Protein AF-A0A5K0W6I0-F1 (afdb_monomer_lite)

Sequence (90 aa):
ALAFDIEYARWLDEHNRQINELRGAVNTHASDNDLRGIVDGIMAHYDEIFRLKGIAAKADVFHVLSGMWKTPAERCFLWLGGFRSSELLK

Organism: NCBI:txid210225

Foldseek 3Di:
DVVLLVVLVVLVVVLVVLVVVLVVCVVVVHDPVVNVVSVVVSVVSVVVNVVSLVVVCVVPVCCSLPNPSDDPVLSVQQDPVGGNCVVVVD

Radius of gyration: 15.57 Å; chains: 1; bounding box: 34×33×38 Å

Structure (mmCIF, N/CA/C/O backbone):
data_AF-A0A5K0W6I0-F1
#
_entry.id   AF-A0A5K0W6I0-F1
#
loop_
_atom_site.group_PDB
_atom_site.id
_atom_site.type_symbol
_atom_site.label_atom_id
_atom_site.label_alt_id
_atom_site.label_comp_id
_atom_site.label_asym_id
_atom_site.label_entity_id
_atom_site.label_seq_id
_atom_site.pdbx_PDB_ins_code
_atom_site.Cartn_x
_atom_site.Cartn_y
_a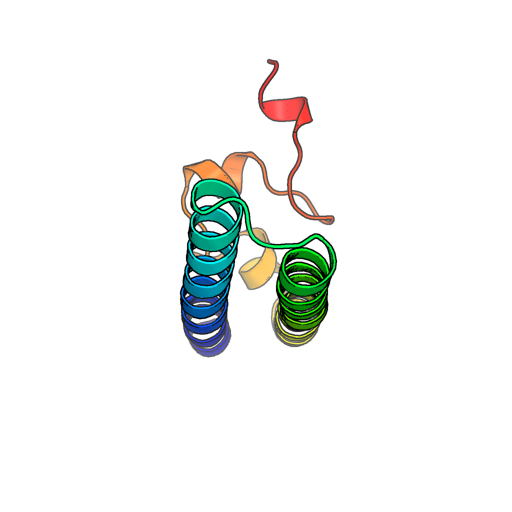tom_site.Cartn_z
_atom_site.occupancy
_atom_site.B_iso_or_equiv
_atom_site.auth_seq_id
_atom_site.auth_comp_id
_atom_site.auth_asym_id
_atom_site.auth_atom_id
_atom_site.pdbx_PDB_model_num
ATOM 1 N N . ALA A 1 1 ? -7.079 -4.224 15.882 1.00 66.19 1 ALA A N 1
ATOM 2 C CA . ALA A 1 1 ? -5.929 -3.314 15.744 1.00 66.19 1 ALA A CA 1
ATOM 3 C C . ALA A 1 1 ? -4.664 -4.075 15.342 1.00 66.19 1 ALA A C 1
ATOM 5 O O . ALA A 1 1 ? -4.394 -4.163 14.157 1.00 66.19 1 ALA A O 1
ATOM 6 N N . LEU A 1 2 ? -3.990 -4.763 16.274 1.00 79.06 2 LEU A N 1
ATOM 7 C CA . LEU A 1 2 ? -2.669 -5.373 16.035 1.00 79.06 2 LEU A CA 1
ATOM 8 C C . LEU A 1 2 ? -2.572 -6.291 14.796 1.00 79.06 2 LEU A C 1
ATOM 10 O O . LEU A 1 2 ? -1.574 -6.259 14.089 1.00 79.06 2 LEU A O 1
ATOM 14 N N . ALA A 1 3 ? -3.610 -7.084 14.505 1.00 88.12 3 ALA A N 1
ATOM 15 C CA . ALA A 1 3 ? -3.615 -7.963 13.333 1.00 88.12 3 ALA A CA 1
ATOM 16 C C . ALA A 1 3 ? -3.556 -7.190 12.001 1.00 88.12 3 ALA A C 1
A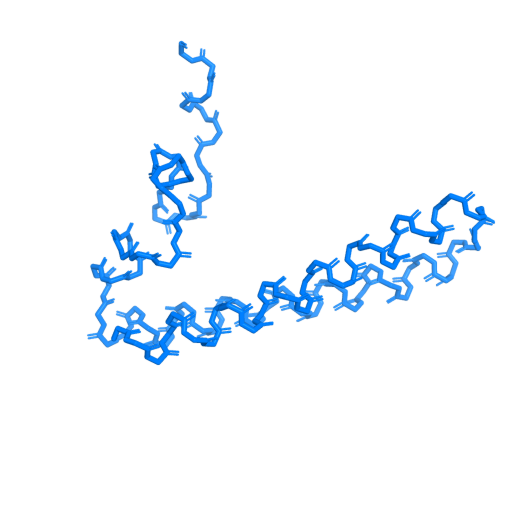TOM 18 O O . ALA A 1 3 ? -2.818 -7.583 11.107 1.00 88.12 3 ALA A O 1
ATOM 19 N N . PHE A 1 4 ? -4.289 -6.079 11.874 1.00 90.94 4 PHE A N 1
ATOM 20 C CA . PHE A 1 4 ? -4.246 -5.258 10.662 1.00 90.94 4 PHE A CA 1
ATOM 21 C C . PHE A 1 4 ? -2.885 -4.578 10.507 1.00 90.94 4 PHE A C 1
ATOM 23 O O . PHE A 1 4 ? -2.332 -4.606 9.415 1.00 90.94 4 PHE A O 1
ATOM 30 N N . ASP A 1 5 ? -2.325 -4.039 11.593 1.00 92.19 5 ASP A N 1
ATOM 31 C CA . ASP A 1 5 ? -1.007 -3.394 11.570 1.00 92.19 5 ASP A CA 1
ATOM 32 C C . ASP A 1 5 ? 0.090 -4.366 11.088 1.00 92.19 5 ASP A C 1
ATOM 34 O O . ASP A 1 5 ? 0.934 -3.996 10.272 1.00 92.19 5 ASP A O 1
ATOM 38 N N . ILE A 1 6 ? 0.050 -5.627 11.542 1.00 93.38 6 ILE A N 1
ATOM 39 C CA . ILE A 1 6 ? 1.000 -6.676 11.132 1.00 93.38 6 ILE A CA 1
ATOM 40 C C . ILE A 1 6 ? 0.832 -7.037 9.652 1.00 93.38 6 ILE A C 1
ATOM 42 O O . ILE A 1 6 ? 1.821 -7.084 8.920 1.00 93.38 6 ILE A O 1
ATOM 46 N N . GLU A 1 7 ? -0.397 -7.297 9.196 1.00 94.38 7 GLU A N 1
ATOM 47 C CA . GLU A 1 7 ? -0.631 -7.645 7.788 1.00 94.38 7 GLU A CA 1
ATOM 48 C C . GLU A 1 7 ? -0.338 -6.462 6.856 1.00 94.38 7 GLU A C 1
ATOM 50 O O . GLU A 1 7 ? 0.201 -6.650 5.768 1.00 94.38 7 GLU A O 1
ATOM 55 N N . TYR A 1 8 ? -0.609 -5.231 7.299 1.00 93.62 8 TYR A N 1
ATOM 56 C CA . TYR A 1 8 ? -0.235 -4.023 6.571 1.00 93.62 8 TYR A CA 1
ATOM 57 C C . TYR A 1 8 ? 1.283 -3.892 6.424 1.00 93.62 8 TYR A C 1
ATOM 59 O O . TYR A 1 8 ? 1.760 -3.593 5.331 1.00 93.62 8 TYR A O 1
ATOM 67 N N . ALA A 1 9 ? 2.046 -4.134 7.495 1.00 94.44 9 ALA A N 1
ATOM 68 C CA . ALA A 1 9 ? 3.505 -4.085 7.444 1.00 94.44 9 ALA A CA 1
ATOM 69 C C . ALA A 1 9 ? 4.067 -5.101 6.437 1.00 94.44 9 ALA A C 1
ATOM 71 O O . ALA A 1 9 ? 4.874 -4.737 5.587 1.00 94.44 9 ALA A O 1
ATOM 72 N N . ARG A 1 10 ? 3.562 -6.342 6.450 1.00 95.69 10 ARG A N 1
ATOM 73 C CA . ARG A 1 10 ? 3.947 -7.366 5.463 1.00 95.69 10 ARG A CA 1
ATOM 74 C C . ARG A 1 10 ? 3.588 -6.966 4.037 1.00 95.69 10 ARG A C 1
ATOM 76 O O . ARG A 1 10 ? 4.395 -7.136 3.127 1.00 95.69 10 ARG A O 1
ATOM 83 N N . TRP A 1 11 ? 2.382 -6.432 3.840 1.00 96.31 11 TRP A N 1
ATOM 84 C CA . TRP A 1 11 ? 1.949 -5.940 2.536 1.00 96.31 11 TRP A CA 1
ATOM 85 C C . TRP A 1 11 ? 2.872 -4.824 2.028 1.00 96.31 11 TRP A C 1
ATOM 87 O O . TRP A 1 11 ? 3.232 -4.818 0.849 1.00 96.31 11 TRP A O 1
ATOM 97 N N . LEU A 1 12 ? 3.281 -3.912 2.917 1.00 95.00 12 LEU A N 1
ATOM 98 C CA . LEU A 1 12 ? 4.173 -2.798 2.608 1.00 95.00 12 LEU A CA 1
ATOM 99 C C . LEU A 1 12 ? 5.585 -3.274 2.247 1.00 95.00 12 LEU A C 1
ATOM 101 O O . LEU A 1 12 ? 6.164 -2.754 1.294 1.00 95.00 12 LEU A O 1
ATOM 105 N N . ASP A 1 13 ? 6.124 -4.260 2.963 1.00 96.88 13 ASP A N 1
ATOM 106 C CA . ASP A 1 13 ? 7.431 -4.853 2.661 1.00 96.88 13 ASP A CA 1
ATOM 107 C C . ASP A 1 13 ? 7.447 -5.487 1.265 1.00 96.88 13 ASP A C 1
ATOM 109 O O . ASP A 1 13 ? 8.347 -5.216 0.465 1.00 96.88 13 ASP A O 1
ATOM 113 N N . GLU A 1 14 ? 6.412 -6.261 0.932 1.00 97.50 14 GLU A N 1
ATOM 114 C CA . GLU A 1 14 ? 6.274 -6.868 -0.393 1.00 97.50 14 GLU A CA 1
ATOM 115 C C . GLU A 1 14 ? 6.069 -5.810 -1.485 1.00 97.50 14 GLU A C 1
ATOM 117 O O . GLU A 1 14 ? 6.705 -5.867 -2.538 1.00 97.50 14 GLU A O 1
ATOM 122 N N . HIS A 1 15 ? 5.259 -4.782 -1.219 1.00 96.44 15 HIS A N 1
ATOM 123 C CA . HIS A 1 15 ? 5.082 -3.674 -2.153 1.00 96.44 15 HIS A CA 1
ATOM 124 C C . HIS A 1 15 ? 6.413 -2.954 -2.421 1.00 96.44 15 HIS A C 1
ATOM 126 O O . HIS A 1 15 ? 6.775 -2.715 -3.572 1.00 96.44 15 HIS A O 1
ATOM 132 N N . ASN A 1 16 ? 7.198 -2.665 -1.379 1.00 96.94 16 ASN A N 1
ATOM 133 C CA . ASN A 1 16 ? 8.522 -2.059 -1.521 1.00 96.94 16 ASN A CA 1
ATOM 134 C C . ASN A 1 16 ? 9.480 -2.946 -2.329 1.00 96.94 16 ASN A C 1
ATOM 136 O O . ASN A 1 16 ? 10.244 -2.427 -3.148 1.00 96.94 16 ASN A O 1
ATOM 140 N N . ARG A 1 17 ? 9.429 -4.271 -2.137 1.00 97.88 17 ARG A N 1
ATOM 141 C CA . ARG A 1 17 ? 10.204 -5.235 -2.929 1.00 97.88 17 ARG A CA 1
ATOM 142 C C . ARG A 1 17 ? 9.863 -5.124 -4.416 1.00 97.88 17 ARG A C 1
ATOM 144 O O . ARG A 1 17 ? 10.774 -4.946 -5.222 1.00 97.88 17 ARG A O 1
ATOM 151 N N . GLN A 1 18 ? 8.578 -5.152 -4.768 1.00 97.31 18 GLN A N 1
ATOM 152 C CA . GLN A 1 18 ? 8.117 -5.051 -6.157 1.00 97.31 18 GLN A CA 1
ATOM 153 C C . GLN A 1 18 ? 8.445 -3.688 -6.793 1.00 97.31 18 GLN A C 1
ATOM 155 O O . GLN A 1 18 ? 8.852 -3.617 -7.951 1.00 97.31 18 GLN A O 1
ATOM 160 N N . ILE A 1 19 ? 8.338 -2.589 -6.039 1.00 97.69 19 ILE A N 1
ATOM 161 C CA . ILE A 1 19 ? 8.731 -1.256 -6.523 1.00 97.69 19 ILE A CA 1
ATOM 162 C C . ILE A 1 19 ? 10.238 -1.187 -6.799 1.00 97.69 19 ILE A C 1
ATOM 164 O O . ILE A 1 19 ? 10.661 -0.580 -7.784 1.00 97.69 19 ILE A O 1
ATOM 168 N N . ASN A 1 20 ? 11.064 -1.805 -5.954 1.00 98.00 20 ASN A N 1
ATOM 169 C CA . ASN A 1 20 ? 12.506 -1.873 -6.186 1.00 98.00 20 ASN A CA 1
ATOM 170 C C . ASN A 1 20 ? 12.856 -2.760 -7.388 1.00 98.00 20 ASN A C 1
ATOM 172 O O . ASN A 1 20 ? 13.757 -2.409 -8.147 1.00 98.00 20 ASN A O 1
ATOM 176 N N . GLU A 1 21 ? 12.120 -3.851 -7.597 1.00 97.75 21 GLU A N 1
ATOM 177 C CA . GLU A 1 21 ? 12.225 -4.698 -8.789 1.00 97.75 21 GLU A CA 1
ATOM 178 C C . GLU A 1 21 ? 11.908 -3.907 -10.067 1.00 97.75 21 GLU A C 1
ATOM 180 O O . GLU A 1 21 ? 12.724 -3.879 -10.988 1.00 97.75 21 GLU A O 1
ATOM 185 N N . LEU A 1 22 ? 10.797 -3.159 -10.083 1.00 98.06 22 LEU A N 1
ATOM 186 C CA . LEU A 1 22 ? 10.430 -2.288 -11.203 1.00 98.06 22 LEU A CA 1
ATOM 187 C C . LEU A 1 22 ? 11.501 -1.224 -11.478 1.00 98.06 22 LEU A C 1
ATOM 189 O O . LEU A 1 22 ? 11.897 -1.025 -12.625 1.00 98.06 22 LEU A O 1
ATOM 193 N N . ARG A 1 23 ? 12.002 -0.552 -10.433 1.00 98.12 23 ARG A N 1
ATOM 194 C CA . ARG A 1 23 ? 13.100 0.422 -10.562 1.00 98.12 23 ARG A CA 1
ATOM 195 C C . ARG A 1 23 ? 14.345 -0.221 -11.168 1.00 98.12 23 ARG A C 1
ATOM 197 O O . ARG A 1 23 ? 14.970 0.380 -12.036 1.00 98.12 23 ARG A O 1
ATOM 204 N N . GLY A 1 24 ? 14.693 -1.429 -10.725 1.00 98.25 24 GLY A N 1
ATOM 205 C CA . GLY A 1 24 ? 15.799 -2.207 -11.275 1.00 98.25 24 GLY A CA 1
ATOM 206 C C . GLY A 1 24 ? 15.616 -2.485 -12.765 1.00 98.25 24 GLY A C 1
ATOM 207 O O . GLY A 1 24 ? 16.494 -2.144 -13.551 1.00 98.25 24 GLY A O 1
ATOM 208 N N . ALA A 1 25 ? 14.453 -3.012 -13.154 1.00 97.81 25 ALA A N 1
ATOM 209 C CA . ALA A 1 25 ? 14.128 -3.331 -14.542 1.00 97.81 25 ALA A CA 1
ATOM 210 C C . ALA A 1 25 ? 14.159 -2.096 -15.460 1.00 97.81 25 ALA A C 1
ATOM 212 O O . ALA A 1 25 ? 14.697 -2.153 -16.566 1.00 97.81 25 ALA A O 1
ATOM 213 N N . VAL A 1 26 ? 13.645 -0.954 -14.989 1.00 97.75 26 VAL A N 1
ATOM 214 C CA . VAL A 1 26 ? 13.726 0.323 -15.717 1.00 97.75 26 VAL A CA 1
ATOM 215 C C . VAL A 1 26 ? 15.182 0.760 -15.891 1.00 97.75 26 VAL A C 1
ATOM 217 O O . VAL A 1 26 ? 15.584 1.127 -16.994 1.00 97.75 26 VAL A O 1
ATOM 220 N N . ASN A 1 27 ? 15.990 0.681 -14.831 1.00 97.94 27 ASN A N 1
ATOM 221 C CA . ASN A 1 27 ? 17.400 1.077 -14.871 1.00 97.94 27 ASN A CA 1
ATOM 222 C C . ASN A 1 27 ? 18.249 0.189 -15.793 1.00 97.94 27 ASN A C 1
ATOM 224 O O . ASN A 1 27 ? 19.254 0.654 -16.324 1.00 97.94 27 ASN A O 1
ATOM 228 N N . THR A 1 28 ? 17.866 -1.074 -15.994 1.00 97.75 28 THR A N 1
ATOM 229 C CA . THR A 1 28 ? 18.545 -1.989 -16.925 1.00 97.75 28 THR A CA 1
ATOM 230 C C . THR A 1 28 ? 17.961 -1.961 -18.336 1.00 97.75 28 THR A C 1
ATOM 232 O O . THR A 1 28 ? 18.342 -2.798 -19.149 1.00 97.75 28 THR A O 1
ATOM 235 N N . HIS A 1 29 ? 17.042 -1.036 -18.635 1.00 96.50 29 HIS A N 1
ATOM 236 C CA . HIS A 1 29 ? 16.343 -0.961 -19.921 1.00 96.50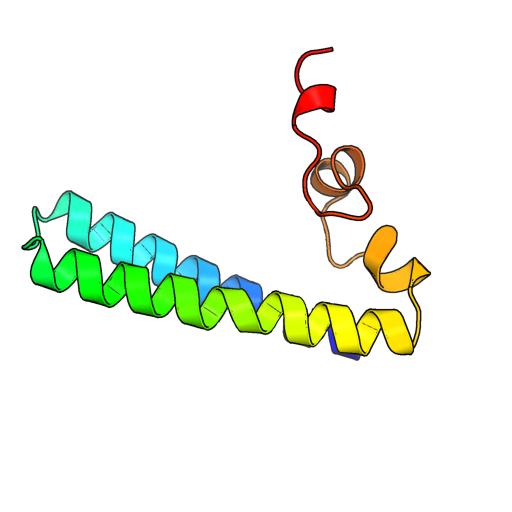 29 HIS A CA 1
ATOM 237 C C . HIS A 1 29 ? 15.690 -2.298 -20.322 1.00 96.50 29 HIS A C 1
ATOM 239 O O . HIS A 1 29 ? 15.837 -2.755 -21.456 1.00 96.50 29 HIS A O 1
ATOM 245 N N . ALA A 1 30 ? 14.999 -2.943 -19.373 1.00 97.19 30 ALA A N 1
ATOM 246 C CA . ALA A 1 30 ? 14.237 -4.163 -19.628 1.00 97.19 30 ALA A CA 1
ATOM 247 C C . ALA A 1 30 ? 13.172 -3.952 -20.719 1.00 97.19 30 ALA A C 1
ATOM 249 O O . ALA A 1 30 ? 12.749 -2.824 -20.986 1.00 97.19 30 ALA A O 1
ATOM 250 N N . SER A 1 31 ? 12.735 -5.044 -21.349 1.00 97.62 31 SER A N 1
ATOM 251 C CA . SER A 1 31 ? 11.741 -4.965 -22.418 1.00 97.62 31 SER A CA 1
ATOM 252 C C . SER A 1 31 ? 10.370 -4.535 -21.888 1.00 97.62 31 SER A C 1
ATOM 254 O O . SER A 1 31 ? 10.028 -4.791 -20.732 1.00 97.62 31 SER A O 1
ATOM 256 N N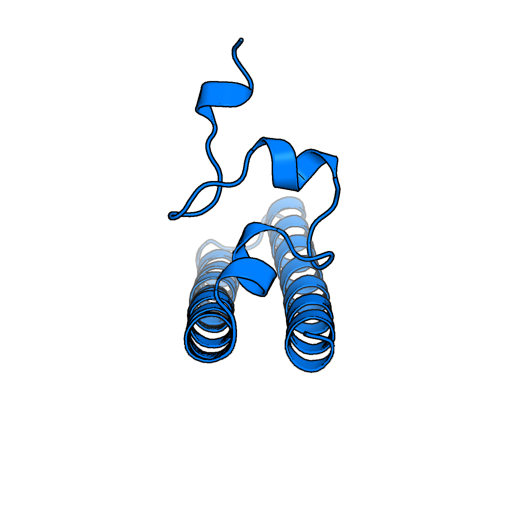 . ASP A 1 32 ? 9.539 -3.947 -22.752 1.00 97.25 32 ASP A N 1
ATOM 257 C CA . ASP A 1 32 ? 8.166 -3.563 -22.394 1.00 97.25 32 ASP A CA 1
ATOM 258 C C . ASP A 1 32 ? 7.339 -4.746 -21.868 1.00 97.25 32 ASP A C 1
ATOM 260 O O . ASP A 1 32 ? 6.481 -4.560 -21.007 1.00 97.25 32 ASP A O 1
ATOM 264 N N . ASN A 1 33 ? 7.606 -5.963 -22.354 1.00 97.06 33 ASN A N 1
ATOM 265 C CA . ASN A 1 33 ? 6.939 -7.174 -21.881 1.00 97.06 33 ASN A CA 1
ATOM 266 C C . ASN A 1 33 ? 7.329 -7.514 -20.437 1.00 97.06 33 ASN A C 1
ATOM 268 O O . ASN A 1 33 ? 6.456 -7.844 -19.635 1.00 97.06 33 ASN A O 1
ATOM 272 N N . ASP A 1 34 ? 8.612 -7.389 -20.090 1.00 94.88 34 ASP A N 1
ATOM 273 C CA . ASP A 1 34 ? 9.089 -7.633 -18.724 1.00 94.88 34 ASP A CA 1
ATOM 274 C C . ASP A 1 34 ? 8.533 -6.573 -17.765 1.00 94.88 34 ASP A C 1
ATOM 276 O O . ASP A 1 34 ? 8.011 -6.894 -16.696 1.00 94.88 34 ASP A O 1
ATOM 280 N N . LEU A 1 35 ? 8.567 -5.303 -18.184 1.00 97.81 35 LEU A N 1
ATOM 281 C CA . LEU A 1 35 ? 7.993 -4.194 -17.423 1.00 97.81 35 LEU A CA 1
ATOM 282 C C . LEU A 1 35 ? 6.486 -4.376 -17.214 1.00 97.81 35 LEU A C 1
ATOM 284 O O . LEU A 1 35 ? 5.992 -4.145 -16.110 1.00 97.81 35 LEU A O 1
ATOM 288 N N . ARG A 1 36 ? 5.757 -4.821 -18.246 1.00 97.75 36 ARG A N 1
ATOM 289 C CA . ARG A 1 36 ? 4.324 -5.121 -18.152 1.00 97.75 36 ARG A CA 1
ATOM 290 C C . ARG A 1 36 ? 4.051 -6.187 -17.098 1.00 97.75 36 ARG A C 1
ATOM 292 O O . ARG A 1 36 ? 3.197 -5.963 -16.251 1.00 97.75 36 ARG A O 1
ATOM 299 N N . GLY A 1 37 ? 4.804 -7.288 -17.108 1.00 97.50 37 GLY A N 1
ATOM 300 C CA . GLY A 1 37 ? 4.642 -8.365 -16.129 1.00 97.50 37 GLY A CA 1
ATOM 301 C C . GLY A 1 37 ? 4.833 -7.894 -14.684 1.00 97.50 37 GLY A C 1
ATOM 302 O O . GLY A 1 37 ? 4.024 -8.222 -13.817 1.00 97.50 37 GLY A O 1
ATOM 303 N N . ILE A 1 38 ? 5.854 -7.067 -14.429 1.00 97.12 38 ILE A N 1
ATOM 304 C CA . ILE A 1 38 ? 6.102 -6.498 -13.094 1.00 97.12 38 ILE A CA 1
ATOM 305 C C . ILE A 1 38 ? 4.957 -5.562 -12.681 1.00 97.12 38 ILE A C 1
ATOM 307 O O . ILE A 1 38 ? 4.463 -5.644 -11.556 1.00 97.12 38 ILE A O 1
ATOM 311 N N . VAL A 1 39 ? 4.511 -4.683 -13.585 1.00 97.56 39 VAL A N 1
ATOM 312 C CA . VAL A 1 39 ? 3.401 -3.753 -13.320 1.00 97.56 39 VAL A CA 1
ATOM 313 C C . VAL A 1 39 ? 2.106 -4.505 -13.030 1.00 97.56 39 VAL A C 1
ATOM 315 O O . VAL A 1 39 ? 1.429 -4.176 -12.060 1.00 97.56 39 VAL A O 1
ATOM 318 N N . ASP A 1 40 ? 1.780 -5.531 -13.812 1.00 97.38 40 ASP A N 1
ATOM 319 C CA . ASP A 1 40 ? 0.576 -6.338 -13.605 1.00 97.38 40 ASP A CA 1
ATOM 320 C C . ASP A 1 40 ? 0.621 -7.049 -12.239 1.00 97.38 40 ASP A C 1
ATOM 322 O O . ASP A 1 40 ? -0.380 -7.075 -11.519 1.00 97.38 40 ASP A O 1
ATOM 326 N N . GLY A 1 41 ? 1.798 -7.535 -11.825 1.00 96.62 41 GLY A N 1
ATOM 327 C CA . GLY A 1 41 ? 2.019 -8.090 -10.487 1.00 96.62 41 GLY A CA 1
ATOM 328 C C . GLY A 1 41 ? 1.813 -7.069 -9.361 1.00 96.62 41 GLY A C 1
ATOM 329 O O . GLY A 1 41 ? 1.148 -7.373 -8.368 1.00 96.62 41 GLY A O 1
ATOM 330 N N . ILE A 1 42 ? 2.318 -5.841 -9.528 1.00 97.06 42 ILE A N 1
ATOM 331 C CA . ILE A 1 42 ? 2.106 -4.743 -8.570 1.00 97.06 42 ILE A CA 1
ATOM 332 C C . ILE A 1 42 ? 0.622 -4.387 -8.471 1.00 97.06 42 ILE A C 1
ATOM 334 O O . ILE A 1 42 ? 0.111 -4.200 -7.367 1.00 97.06 42 ILE A O 1
ATOM 338 N N . MET A 1 43 ? -0.075 -4.297 -9.606 1.00 95.56 43 MET A N 1
ATOM 339 C CA . MET A 1 43 ? -1.502 -3.970 -9.644 1.00 95.56 43 MET A CA 1
ATOM 340 C C . MET A 1 43 ? -2.338 -5.045 -8.947 1.00 95.56 43 MET A C 1
ATOM 342 O O . MET A 1 43 ? -3.191 -4.705 -8.131 1.00 95.56 43 MET A O 1
ATOM 346 N N . ALA A 1 44 ? -2.042 -6.326 -9.180 1.00 95.31 44 ALA A N 1
ATOM 347 C CA . ALA A 1 44 ? -2.706 -7.429 -8.489 1.00 95.31 44 ALA A CA 1
ATOM 348 C C . ALA A 1 44 ? -2.435 -7.418 -6.971 1.00 95.31 44 ALA A C 1
ATOM 350 O O . ALA A 1 44 ? -3.348 -7.623 -6.172 1.00 95.31 44 ALA A O 1
ATOM 351 N N . HIS A 1 45 ? -1.198 -7.126 -6.549 1.00 95.81 45 HIS A N 1
ATOM 352 C CA . HIS A 1 45 ? -0.861 -6.965 -5.126 1.00 95.81 45 HIS A CA 1
ATOM 353 C C . HIS A 1 45 ? -1.578 -5.766 -4.489 1.00 95.81 45 HIS A C 1
ATOM 355 O O . HIS A 1 45 ? -1.887 -5.769 -3.295 1.00 95.81 45 HIS A O 1
ATOM 361 N N . TYR A 1 46 ? -1.881 -4.734 -5.277 1.00 92.69 46 TYR A N 1
ATOM 362 C CA . TYR A 1 46 ? -2.580 -3.545 -4.802 1.00 92.69 46 TYR A CA 1
ATOM 363 C C . TYR A 1 46 ? -4.034 -3.829 -4.405 1.00 92.69 46 TYR A C 1
ATOM 365 O O . TYR A 1 46 ? -4.529 -3.220 -3.461 1.00 92.69 46 TYR A O 1
ATOM 373 N N . ASP A 1 47 ? -4.707 -4.795 -5.030 1.00 92.69 47 ASP A N 1
ATOM 374 C CA . ASP A 1 47 ? -6.072 -5.177 -4.639 1.00 92.69 47 ASP A CA 1
ATOM 375 C C . ASP A 1 47 ? -6.136 -5.734 -3.204 1.00 92.69 47 ASP A C 1
ATOM 377 O O . ASP A 1 47 ? -7.117 -5.529 -2.475 1.00 92.69 47 ASP A O 1
ATOM 381 N N . GLU A 1 48 ? -5.054 -6.365 -2.746 1.00 93.56 48 GLU A N 1
ATOM 382 C CA . GLU A 1 48 ? -4.983 -6.975 -1.421 1.00 93.56 48 GLU A CA 1
ATOM 383 C C . GLU A 1 48 ? -5.076 -5.940 -0.291 1.00 93.56 48 GLU A C 1
ATOM 385 O O . GLU A 1 48 ? -5.727 -6.189 0.730 1.00 93.56 48 GLU A O 1
ATOM 390 N N . ILE A 1 49 ? -4.529 -4.729 -0.474 1.00 91.56 49 ILE A N 1
ATOM 391 C CA . ILE A 1 49 ? -4.626 -3.693 0.565 1.00 91.56 49 ILE A CA 1
ATOM 392 C C . ILE A 1 49 ? -6.067 -3.235 0.786 1.00 91.56 49 ILE A C 1
ATOM 394 O O . ILE A 1 49 ? -6.461 -2.930 1.916 1.00 91.56 49 ILE A O 1
ATOM 398 N N . PHE A 1 50 ? -6.880 -3.202 -0.271 1.00 90.56 50 PHE A N 1
ATOM 399 C CA . PHE A 1 50 ? -8.289 -2.840 -0.168 1.00 90.56 50 PHE A CA 1
ATOM 400 C C . PHE A 1 50 ? -9.080 -3.931 0.540 1.00 90.56 50 PHE A C 1
ATOM 402 O O . PHE A 1 50 ? -9.928 -3.620 1.380 1.00 90.56 50 PHE A O 1
ATOM 409 N N . ARG A 1 51 ? -8.755 -5.203 0.282 1.00 93.06 51 ARG A N 1
ATOM 410 C CA . ARG A 1 51 ? -9.333 -6.338 1.007 1.00 93.06 51 ARG A CA 1
ATOM 411 C C . ARG A 1 51 ? -9.009 -6.268 2.502 1.00 93.06 51 ARG A C 1
ATOM 413 O O . ARG A 1 51 ? -9.926 -6.348 3.323 1.00 93.06 51 ARG A O 1
ATOM 420 N N . LEU A 1 52 ? -7.738 -6.054 2.860 1.00 92.88 52 LEU A N 1
ATOM 421 C CA . LEU A 1 52 ? -7.287 -5.916 4.252 1.00 92.88 52 LEU A CA 1
ATOM 422 C C . LEU A 1 52 ? -7.980 -4.745 4.960 1.00 92.88 52 LEU A C 1
ATOM 424 O O . LEU A 1 52 ? -8.540 -4.921 6.046 1.00 92.88 52 LEU A O 1
ATOM 428 N N . LYS A 1 53 ? -8.019 -3.567 4.323 1.00 90.62 53 LYS A N 1
ATOM 429 C CA . LYS A 1 53 ? -8.737 -2.391 4.842 1.00 90.62 53 LYS A CA 1
ATOM 430 C C . LYS A 1 53 ? -10.231 -2.651 4.997 1.00 90.62 53 LYS A C 1
ATOM 432 O O . LYS A 1 53 ? -10.808 -2.227 5.991 1.00 90.62 53 LYS A O 1
ATOM 437 N N . GLY A 1 54 ? -10.858 -3.358 4.058 1.00 92.00 54 GLY A N 1
ATOM 438 C CA . GLY A 1 54 ? -12.278 -3.702 4.120 1.00 92.00 54 GLY A CA 1
ATOM 439 C C . GLY A 1 54 ? -12.616 -4.613 5.303 1.00 92.00 54 GLY A C 1
ATOM 440 O O . GLY A 1 54 ? -13.624 -4.401 5.974 1.00 92.00 54 GLY A O 1
ATOM 441 N N . ILE A 1 55 ? -11.764 -5.598 5.599 1.00 93.00 55 ILE A N 1
ATOM 442 C CA . ILE A 1 55 ? -11.912 -6.462 6.781 1.00 93.00 55 ILE A CA 1
ATOM 443 C C . ILE A 1 55 ? -11.713 -5.649 8.063 1.00 93.00 55 ILE A C 1
ATOM 445 O O . ILE A 1 55 ? -12.543 -5.722 8.968 1.00 93.00 55 ILE A O 1
ATOM 449 N N . ALA A 1 56 ? -10.651 -4.844 8.125 1.00 91.88 56 ALA A N 1
ATOM 450 C CA . ALA A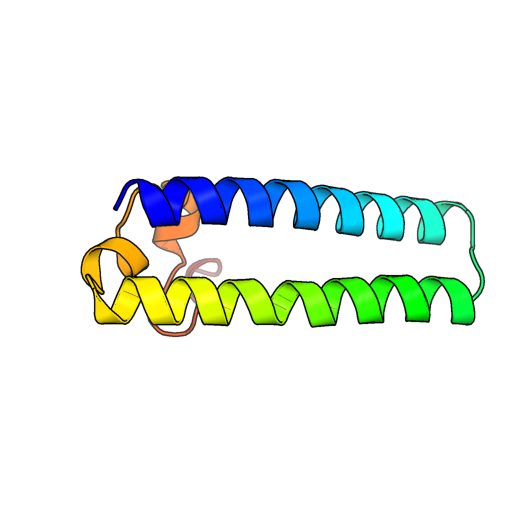 1 56 ? -10.356 -4.020 9.289 1.00 91.88 56 ALA A CA 1
ATOM 451 C C . ALA A 1 56 ? -11.458 -2.986 9.558 1.00 91.88 56 ALA A C 1
ATOM 453 O O . ALA A 1 56 ? -11.875 -2.844 10.700 1.00 91.88 56 ALA A O 1
ATOM 454 N N . ALA A 1 57 ? -12.002 -2.339 8.523 1.00 91.19 57 ALA A N 1
ATOM 455 C CA . ALA A 1 57 ? -13.057 -1.338 8.659 1.00 91.19 57 ALA A CA 1
ATOM 456 C C . ALA A 1 57 ? -14.383 -1.932 9.152 1.00 91.19 57 ALA A C 1
ATOM 458 O O . ALA A 1 57 ? -15.093 -1.281 9.914 1.00 91.19 57 ALA A O 1
ATOM 459 N N . LYS A 1 58 ? -14.707 -3.174 8.757 1.00 91.88 58 LYS A N 1
ATOM 460 C CA . LYS A 1 58 ? -15.873 -3.906 9.286 1.00 91.88 58 LYS A CA 1
ATOM 461 C C . LYS A 1 58 ? -15.747 -4.201 10.782 1.00 91.88 58 LYS A C 1
ATOM 463 O O . LYS A 1 58 ? -16.768 -4.322 11.450 1.00 91.88 58 LYS A O 1
ATOM 468 N N . ALA A 1 59 ? -14.523 -4.347 11.288 1.00 91.50 59 ALA A N 1
ATOM 469 C CA . ALA A 1 59 ? -14.262 -4.580 12.704 1.00 91.50 59 ALA A CA 1
ATOM 470 C C . ALA A 1 59 ? -14.152 -3.266 13.496 1.00 91.50 59 ALA A C 1
ATOM 472 O O . ALA A 1 59 ? -14.737 -3.143 14.566 1.00 91.50 59 ALA A O 1
ATOM 473 N N . ASP A 1 60 ? -13.395 -2.301 12.974 1.00 90.50 60 ASP A N 1
ATOM 474 C CA . ASP A 1 60 ? 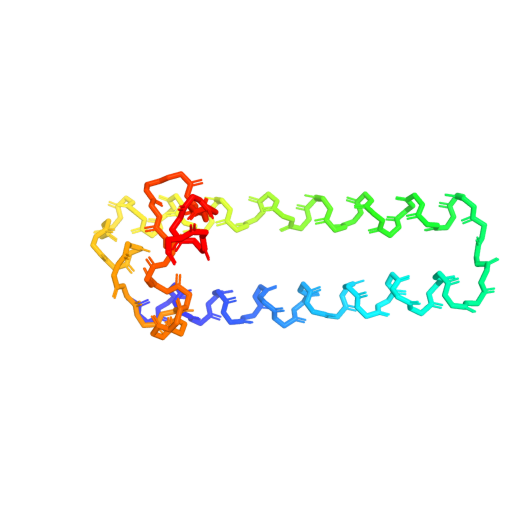-13.140 -0.996 13.578 1.00 90.50 60 ASP A CA 1
ATOM 475 C C . ASP A 1 60 ? -12.668 0.008 12.509 1.00 90.50 60 ASP A C 1
ATOM 477 O O . ASP A 1 60 ? -11.504 0.037 12.096 1.00 90.50 60 ASP A O 1
ATOM 481 N N . VAL A 1 61 ? -13.584 0.870 12.065 1.00 88.19 61 VAL A N 1
ATOM 482 C CA . VAL A 1 61 ? -13.295 1.921 11.078 1.00 88.19 61 VAL A CA 1
ATOM 483 C C . VAL A 1 61 ? -12.363 3.009 11.619 1.00 88.19 61 VAL A C 1
ATOM 485 O O . VAL A 1 61 ? -11.584 3.576 10.850 1.00 88.19 61 VAL A O 1
ATOM 488 N N . PHE A 1 62 ? -12.377 3.290 12.927 1.00 86.44 62 PHE A N 1
ATOM 489 C CA . PHE A 1 62 ? -11.503 4.309 13.510 1.00 86.44 62 PHE A CA 1
ATOM 490 C C . PHE A 1 62 ? -10.050 3.858 13.455 1.00 86.44 62 PHE A C 1
ATOM 492 O O . PHE A 1 62 ? -9.184 4.642 13.081 1.00 86.44 62 PHE A O 1
ATOM 499 N N . HIS A 1 63 ? -9.783 2.578 13.713 1.00 87.69 63 HIS A N 1
ATOM 500 C CA . HIS A 1 63 ? -8.440 2.029 13.563 1.00 87.69 63 HIS A CA 1
ATOM 501 C C . HIS A 1 63 ? -7.902 2.163 12.126 1.00 87.69 63 HIS A C 1
ATOM 503 O O . HIS A 1 63 ? -6.732 2.496 11.937 1.00 87.69 63 HIS A O 1
ATOM 509 N N . VAL A 1 64 ? -8.747 1.997 11.104 1.00 87.06 64 VAL A N 1
ATOM 510 C CA . VAL A 1 64 ? -8.333 2.201 9.705 1.00 87.06 64 VAL A CA 1
ATOM 511 C C . VAL A 1 64 ? -8.062 3.678 9.400 1.00 87.06 64 VAL A C 1
ATOM 513 O O . VAL A 1 64 ? -7.120 3.976 8.675 1.00 87.06 64 VAL A O 1
ATOM 516 N N . LEU A 1 65 ? -8.830 4.618 9.959 1.00 82.69 65 LEU A N 1
ATOM 517 C CA . LEU A 1 65 ? -8.692 6.048 9.645 1.00 82.69 65 LEU A CA 1
ATOM 518 C C . LEU A 1 65 ? -7.619 6.778 10.467 1.00 82.69 65 LEU A C 1
ATOM 520 O O . LEU A 1 65 ? -6.972 7.684 9.947 1.00 82.69 65 LEU A O 1
ATOM 524 N N . SER A 1 66 ? -7.425 6.412 11.735 1.00 80.81 66 SER A N 1
ATOM 525 C CA . SER A 1 66 ? -6.546 7.133 12.671 1.00 80.81 66 SER A CA 1
ATOM 526 C C . SER A 1 66 ? -5.500 6.255 13.363 1.00 80.81 66 SER A C 1
ATOM 528 O O . SER A 1 66 ? -4.684 6.771 14.137 1.00 80.81 66 SER A O 1
ATOM 530 N N . GLY A 1 67 ? -5.484 4.950 13.072 1.00 83.75 67 GLY A N 1
ATOM 531 C CA . GLY A 1 67 ? -4.558 3.988 13.664 1.00 83.75 67 GLY A CA 1
ATOM 532 C C . GLY A 1 67 ? -3.086 4.244 13.341 1.00 83.75 67 GLY A C 1
ATOM 533 O O . GLY A 1 67 ? -2.723 5.074 12.510 1.00 83.75 67 GLY A O 1
ATOM 534 N N . MET A 1 68 ? -2.219 3.506 14.031 1.00 86.06 68 MET A N 1
ATOM 535 C CA . MET A 1 68 ? -0.764 3.697 13.997 1.00 86.06 68 MET A CA 1
ATOM 536 C C . MET A 1 68 ? -0.068 2.966 12.838 1.00 86.06 68 MET A C 1
ATOM 538 O O . MET A 1 68 ? 1.152 3.028 12.731 1.00 86.06 68 MET A O 1
ATOM 542 N N . TRP A 1 69 ? -0.827 2.322 11.947 1.00 88.06 69 TRP A N 1
ATOM 543 C CA . TRP A 1 69 ? -0.324 1.675 10.728 1.00 88.06 69 TRP A CA 1
ATOM 544 C C . TRP A 1 69 ? 0.290 2.657 9.713 1.00 88.06 69 TRP A C 1
ATOM 546 O O . TRP A 1 69 ? 0.958 2.241 8.769 1.00 88.06 69 TRP A O 1
ATOM 556 N N . LYS A 1 70 ? 0.073 3.964 9.898 1.00 87.06 70 LYS A N 1
ATOM 557 C CA . LYS A 1 70 ? 0.618 5.051 9.077 1.00 87.06 70 LYS A CA 1
ATOM 558 C C . LYS A 1 70 ? 1.430 6.022 9.915 1.00 87.06 70 LYS A C 1
ATOM 560 O O . LYS A 1 70 ? 1.096 6.302 11.069 1.00 87.06 70 LYS A O 1
ATOM 565 N N . THR A 1 71 ? 2.466 6.596 9.311 1.00 86.69 71 THR A N 1
ATOM 566 C CA . THR A 1 71 ? 3.268 7.633 9.968 1.00 86.69 71 THR A CA 1
ATOM 567 C C . THR A 1 71 ? 2.408 8.864 10.287 1.00 86.69 71 THR A C 1
ATOM 569 O O . THR A 1 71 ? 1.408 9.124 9.608 1.00 86.69 71 THR A O 1
ATOM 572 N N . PRO A 1 72 ? 2.767 9.671 11.305 1.00 84.81 72 PRO A N 1
ATOM 573 C CA . PRO A 1 72 ? 2.066 10.924 11.585 1.00 84.81 72 PRO A CA 1
ATOM 574 C C . PRO A 1 72 ? 1.950 11.834 10.355 1.00 84.81 72 PRO A C 1
ATOM 576 O O . PRO A 1 72 ? 0.882 12.387 10.120 1.00 84.81 72 PRO A O 1
ATOM 579 N N . ALA A 1 73 ? 3.008 11.917 9.541 1.00 86.00 73 ALA A N 1
ATOM 580 C CA . ALA A 1 73 ? 3.014 12.702 8.312 1.00 86.00 73 ALA A CA 1
ATOM 581 C C . ALA A 1 73 ? 1.984 12.190 7.296 1.00 86.00 73 ALA A C 1
ATOM 583 O O . ALA A 1 73 ? 1.184 12.974 6.802 1.00 86.00 73 ALA A O 1
ATOM 584 N N . GLU A 1 74 ? 1.940 10.885 7.017 1.00 85.06 74 GLU A N 1
ATOM 585 C CA . GLU A 1 74 ? 0.963 10.324 6.073 1.00 85.06 74 GLU A CA 1
ATOM 586 C C . GLU A 1 74 ? -0.485 10.513 6.547 1.00 85.06 74 GLU A C 1
ATOM 588 O O . GLU A 1 74 ? -1.370 10.758 5.728 1.00 85.06 74 GLU A O 1
ATOM 593 N N . ARG A 1 75 ? -0.733 10.431 7.863 1.00 83.62 75 ARG A N 1
ATOM 594 C CA . ARG A 1 75 ? -2.069 10.628 8.454 1.00 83.62 75 ARG A CA 1
ATOM 595 C C . ARG A 1 75 ? -2.621 12.031 8.240 1.00 83.62 75 ARG A C 1
ATOM 597 O O . ARG A 1 75 ? -3.824 12.158 8.041 1.00 83.62 75 ARG A O 1
ATOM 604 N N . CYS A 1 76 ? -1.770 13.057 8.194 1.00 81.62 76 CYS A N 1
ATOM 605 C CA . CYS A 1 76 ? -2.195 14.426 7.882 1.00 81.62 76 CYS A CA 1
ATOM 606 C C . CYS A 1 76 ? -2.841 14.551 6.492 1.00 81.62 76 CYS A C 1
ATOM 608 O O . CYS A 1 76 ? -3.643 15.453 6.267 1.00 81.62 76 CYS A O 1
ATOM 610 N N . PHE A 1 77 ? -2.511 13.640 5.573 1.00 78.75 77 PHE A N 1
ATOM 611 C CA . PHE A 1 77 ? -2.978 13.658 4.190 1.00 78.75 77 PHE A CA 1
ATOM 612 C C . PHE A 1 77 ? -3.929 12.501 3.866 1.00 78.75 77 PHE A C 1
ATOM 614 O O . PHE A 1 77 ? -4.215 12.268 2.697 1.00 78.75 77 PHE A O 1
ATOM 621 N N . LEU A 1 78 ? -4.418 11.745 4.849 1.00 77.00 78 LEU A N 1
ATOM 622 C CA . LEU A 1 78 ? -5.371 10.654 4.624 1.00 77.00 78 LEU A CA 1
ATOM 623 C C . LEU A 1 78 ? -6.824 11.157 4.728 1.00 77.00 78 LEU A C 1
ATOM 625 O O . LEU A 1 78 ? -7.167 11.964 5.587 1.00 77.00 78 LEU A O 1
ATOM 629 N N . TRP A 1 79 ? -7.696 10.665 3.849 1.00 71.50 79 TRP A N 1
ATOM 630 C CA . TRP A 1 79 ? -9.150 10.848 3.868 1.00 71.50 79 TRP A CA 1
ATOM 631 C C . TRP A 1 79 ? -9.857 9.501 3.640 1.00 71.50 79 TRP A C 1
ATOM 633 O O . TRP A 1 79 ? -9.205 8.481 3.411 1.00 71.50 79 TRP A O 1
ATOM 643 N N . LEU A 1 80 ? -11.195 9.488 3.675 1.00 65.94 80 LEU A N 1
ATOM 644 C CA . LEU A 1 80 ? -12.014 8.273 3.519 1.00 65.94 80 LEU A CA 1
ATOM 645 C C . LEU A 1 80 ? -11.669 7.450 2.261 1.00 65.94 80 LEU A C 1
ATOM 647 O O . LEU A 1 80 ? -11.773 6.228 2.287 1.00 65.94 80 LEU A O 1
ATOM 651 N N . GLY A 1 81 ? -11.232 8.105 1.180 1.00 65.88 81 GLY A N 1
ATOM 652 C CA . GLY A 1 81 ? -10.835 7.465 -0.079 1.00 65.88 81 GLY A CA 1
ATOM 653 C C . GLY A 1 81 ? -9.328 7.255 -0.263 1.00 65.88 81 GLY A C 1
ATOM 654 O O . GLY A 1 81 ? -8.906 6.921 -1.364 1.00 65.88 81 GLY A O 1
ATOM 655 N N . GLY A 1 82 ? -8.496 7.469 0.761 1.00 74.56 82 GLY A N 1
ATOM 656 C CA . GLY A 1 82 ? -7.039 7.319 0.664 1.00 74.56 82 GLY A CA 1
ATOM 657 C C . GLY A 1 82 ? -6.291 8.643 0.784 1.00 74.56 82 GLY A C 1
ATOM 658 O O . GLY A 1 82 ? -6.564 9.417 1.688 1.00 74.56 82 GLY A O 1
ATOM 659 N N . PHE A 1 83 ? -5.299 8.899 -0.063 1.00 77.56 83 PHE A N 1
ATOM 660 C CA . PHE A 1 83 ? -4.484 10.115 0.022 1.00 77.56 83 PHE A CA 1
ATOM 661 C C . PHE A 1 83 ? -5.237 11.348 -0.514 1.00 77.56 83 PHE A C 1
ATOM 663 O O . PHE A 1 83 ? -5.922 11.274 -1.532 1.00 77.56 83 PHE A O 1
ATOM 670 N N . ARG A 1 84 ? -5.110 12.491 0.165 1.00 80.62 84 ARG A N 1
ATOM 671 C CA . ARG A 1 84 ? -5.726 13.780 -0.164 1.00 80.62 84 ARG A CA 1
ATOM 672 C C . ARG A 1 84 ? -4.643 14.783 -0.553 1.00 80.62 84 ARG A C 1
ATOM 674 O O . ARG A 1 84 ? -4.228 15.624 0.243 1.00 80.62 84 ARG A O 1
ATOM 681 N N . SER A 1 85 ? -4.227 14.727 -1.816 1.00 75.12 85 SER A N 1
ATOM 682 C CA . SER A 1 85 ? -3.149 15.565 -2.362 1.00 75.12 85 SER A CA 1
ATOM 683 C C . SER A 1 85 ? -3.392 17.073 -2.231 1.00 75.12 85 SER A C 1
ATOM 685 O O . SER A 1 85 ? -2.436 17.837 -2.196 1.00 75.12 85 SER A O 1
ATOM 687 N N . SER A 1 86 ? -4.650 17.521 -2.130 1.00 79.12 86 SER A N 1
ATOM 688 C CA . SER A 1 86 ? -4.995 18.947 -2.009 1.00 79.12 86 SER A CA 1
ATOM 689 C C . SER A 1 86 ? -4.457 19.615 -0.739 1.00 79.12 86 SER A C 1
ATOM 691 O O . SER A 1 86 ? -4.405 20.835 -0.676 1.00 79.12 86 SER A O 1
ATOM 693 N N . GLU A 1 87 ? -4.093 18.842 0.285 1.00 76.94 87 GLU A N 1
ATOM 694 C CA . GLU A 1 87 ? -3.531 19.373 1.532 1.00 76.94 87 GLU A CA 1
ATOM 695 C C . GLU A 1 87 ? -2.015 19.641 1.434 1.00 76.94 87 GLU A C 1
ATOM 697 O O . GLU A 1 87 ? -1.480 20.338 2.288 1.00 76.94 87 GLU A O 1
ATOM 702 N N . LEU A 1 88 ? -1.320 19.145 0.397 1.00 78.69 88 LEU A N 1
ATOM 703 C CA . LEU A 1 88 ? 0.113 19.418 0.179 1.00 78.69 88 LEU A CA 1
ATOM 704 C C . LEU A 1 88 ? 0.398 20.816 -0.383 1.00 78.69 88 LEU A C 1
ATOM 706 O O . LEU A 1 88 ? 1.518 21.300 -0.265 1.00 78.69 88 LEU A O 1
ATOM 710 N N . LEU A 1 89 ? -0.582 21.424 -1.053 1.00 77.44 89 LEU A N 1
ATOM 711 C CA . LEU A 1 89 ? -0.423 22.675 -1.803 1.00 77.44 89 LEU A CA 1
ATOM 712 C C . LEU A 1 89 ? -0.953 23.903 -1.040 1.00 77.44 89 LEU A C 1
ATOM 714 O O . LEU A 1 89 ? -1.235 24.923 -1.666 1.00 77.44 89 LEU A O 1
ATOM 718 N N . LYS A 1 90 ? -1.151 23.785 0.278 1.00 60.94 90 LYS A N 1
ATOM 719 C CA . LYS A 1 90 ? -1.552 24.900 1.147 1.00 60.94 90 LYS A CA 1
ATOM 720 C C . LYS A 1 90 ? -0.355 25.698 1.642 1.00 60.94 90 LYS A C 1
ATOM 722 O O . LYS A 1 90 ? 0.704 25.079 1.878 1.00 60.94 90 LYS A O 1
#

pLDDT: mean 89.7, std 8.82, range [60.94, 98.25]

InterPro domains:
  IPR025422 Transcription factor TGA like domain [PF14144] (18-90)
  IPR025422 Transcription factor TGA like domain [PS51806] (1-90)

Secondary structure (DSSP, 8-state):
-HHHHHHHHHHHHHHHHHHHHHHHHHHTT--HHHHHHHHHHHHHHHHHHHHHHHHHHHH-HHHHHHSTTS-HHHHHTEETTEE-GGGTT-